Protein AF-A0AAP2HRN1-F1 (afdb_monomer)

Mean predicted aligned error: 18.45 Å

Secondary structure (DSSP, 8-state):
-HHHHHHSHHHHHHH-GGGSHHHHSHHHHHHHHHHHHHGGGS---HHHHHHHHHHHHHHTT----HHHHHTT------S------------TT-S-HHHHHHHHHSPPHHHHHHHHHH--SHHHHHHHHHHGGGS-HHHHHHHHHHHHHHHHHHH--

pLDDT: mean 75.66, std 17.38, range [30.92, 95.44]

Sequence (157 aa):
VNEIRDASQNYKFARDKEKTVWGQHYEEMGRKTVLRRLFKYLPVSIELASAAALDDVGASGRSQALDTVLDGDYITPTDDEPDDDGVIDPPAGLIDQRQQQRDMTLPSYDDLLSQIQNAKDEEVLALVLDSARDLPQTEYVKLEQAYQDRREVLLGA

Nearest PDB structures (foldseek):
  8v87-assembly1_8  TM=2.431E-01  e=1.128E+00  Saccharomyces cerevisiae BY4741
  9g6k-assembly1_Lb  TM=4.550E-01  e=9.638E+00  Toxoplasma gondii

Organism: NCBI:txid87883

Structure (mmCIF, N/CA/C/O backbone):
data_AF-A0AAP2HRN1-F1
#
_entry.id   AF-A0AAP2HRN1-F1
#
loop_
_atom_site.group_PDB
_atom_site.id
_atom_site.type_symbol
_atom_site.label_atom_id
_atom_site.label_alt_id
_atom_site.label_comp_id
_atom_site.label_asym_id
_atom_site.label_entity_id
_atom_site.label_seq_id
_atom_site.pdbx_PDB_ins_code
_atom_site.Cartn_x
_atom_site.Cartn_y
_atom_site.Cartn_z
_atom_site.occupancy
_atom_site.B_iso_or_equiv
_atom_site.auth_seq_id
_atom_site.auth_comp_id
_atom_site.auth_asym_id
_atom_site.auth_atom_id
_atom_site.pdbx_PDB_model_num
ATOM 1 N N . VAL A 1 1 ? 2.553 -2.220 -44.005 1.00 77.25 1 VAL A N 1
ATOM 2 C CA . VAL A 1 1 ? 2.362 -2.372 -42.537 1.00 77.25 1 VAL A CA 1
ATOM 3 C C . VAL A 1 1 ? 3.631 -2.875 -41.853 1.00 77.25 1 VAL A C 1
ATOM 5 O O . VAL A 1 1 ? 4.174 -2.139 -41.042 1.00 77.25 1 VAL A O 1
ATOM 8 N N . ASN A 1 2 ? 4.160 -4.053 -42.212 1.00 85.19 2 ASN A N 1
ATOM 9 C CA . ASN A 1 2 ? 5.386 -4.586 -41.590 1.00 85.19 2 ASN A CA 1
ATOM 10 C C . ASN A 1 2 ? 6.630 -3.710 -41.815 1.00 85.19 2 ASN A C 1
ATOM 12 O O . ASN A 1 2 ? 7.364 -3.478 -40.867 1.00 85.19 2 ASN A O 1
ATOM 16 N N . GLU A 1 3 ? 6.816 -3.129 -43.006 1.00 88.50 3 GLU A N 1
ATOM 17 C CA . GLU A 1 3 ? 7.929 -2.190 -43.251 1.00 88.50 3 GLU A CA 1
ATOM 18 C C . GLU A 1 3 ? 7.880 -0.948 -42.356 1.00 88.50 3 GLU A C 1
ATOM 20 O O . GLU A 1 3 ? 8.908 -0.504 -41.860 1.00 88.50 3 GLU A O 1
ATOM 25 N N . ILE A 1 4 ? 6.685 -0.408 -42.101 1.00 88.44 4 ILE A N 1
ATOM 26 C CA . ILE A 1 4 ? 6.508 0.768 -41.238 1.00 88.44 4 ILE A CA 1
ATOM 27 C C . ILE A 1 4 ? 6.840 0.406 -39.784 1.00 88.44 4 ILE A C 1
ATOM 29 O O . ILE A 1 4 ? 7.541 1.154 -39.103 1.00 88.44 4 ILE A O 1
ATOM 33 N N . ARG A 1 5 ? 6.393 -0.771 -39.322 1.00 85.94 5 ARG A N 1
ATOM 34 C CA . ARG A 1 5 ? 6.740 -1.299 -37.995 1.00 85.94 5 ARG A CA 1
ATOM 35 C C . ARG A 1 5 ? 8.251 -1.476 -37.863 1.00 85.94 5 ARG A C 1
ATOM 37 O O . ARG A 1 5 ? 8.838 -0.982 -36.904 1.00 85.94 5 ARG A O 1
ATOM 44 N N . ASP A 1 6 ? 8.868 -2.133 -38.839 1.00 89.69 6 ASP A N 1
ATOM 45 C CA . ASP A 1 6 ? 10.284 -2.486 -38.811 1.00 89.69 6 ASP A CA 1
ATOM 46 C C . ASP A 1 6 ? 11.197 -1.255 -38.975 1.00 89.69 6 ASP A C 1
ATOM 48 O O . ASP A 1 6 ? 12.327 -1.240 -38.483 1.00 89.69 6 ASP A O 1
ATOM 52 N N . ALA A 1 7 ? 10.697 -0.184 -39.600 1.00 89.62 7 ALA A N 1
ATOM 53 C CA . ALA A 1 7 ? 11.380 1.101 -39.702 1.00 89.62 7 ALA A CA 1
ATOM 54 C C . ALA A 1 7 ? 11.347 1.928 -38.402 1.00 89.62 7 ALA A C 1
ATOM 56 O O . ALA A 1 7 ? 12.213 2.795 -38.232 1.00 89.62 7 ALA A O 1
ATOM 57 N N . SER A 1 8 ? 10.399 1.666 -37.494 1.00 89.44 8 SER A N 1
ATOM 58 C CA . SER A 1 8 ? 10.223 2.442 -36.261 1.00 89.44 8 SER A CA 1
ATOM 59 C C . SER A 1 8 ? 11.405 2.292 -35.291 1.00 89.44 8 SER A C 1
ATOM 61 O O . SER A 1 8 ? 11.990 1.216 -35.146 1.00 89.44 8 SER A O 1
ATOM 63 N N . GLN A 1 9 ? 11.763 3.388 -34.612 1.00 85.62 9 GLN A N 1
ATOM 64 C CA . GLN A 1 9 ? 12.910 3.423 -33.694 1.00 85.62 9 GLN A CA 1
ATOM 65 C C . GLN A 1 9 ? 12.730 2.474 -32.507 1.00 85.62 9 GLN A C 1
ATOM 67 O O . GLN A 1 9 ? 13.643 1.718 -32.178 1.00 85.62 9 GLN A O 1
ATOM 72 N N . ASN A 1 10 ? 11.530 2.431 -31.924 1.00 84.56 10 ASN A N 1
ATOM 73 C CA . ASN A 1 10 ? 11.239 1.536 -30.806 1.00 84.56 10 ASN A CA 1
ATOM 74 C C . ASN A 1 10 ? 11.347 0.061 -31.200 1.00 84.56 10 ASN A C 1
ATOM 76 O O . ASN A 1 10 ? 11.882 -0.731 -30.430 1.00 84.56 10 ASN A O 1
ATOM 80 N N . TYR A 1 11 ? 10.886 -0.322 -32.395 1.00 87.75 11 TYR A N 1
ATOM 81 C CA . TYR A 1 11 ? 10.989 -1.710 -32.847 1.00 87.75 11 TYR A CA 1
ATOM 82 C C . TYR A 1 11 ? 12.442 -2.123 -33.118 1.00 87.75 11 TYR A C 1
ATOM 84 O O . TYR A 1 11 ? 12.855 -3.216 -32.730 1.00 87.75 11 TYR A O 1
ATOM 92 N N . LYS A 1 12 ? 13.242 -1.235 -33.724 1.00 86.44 12 LYS A N 1
ATOM 93 C CA . LYS A 1 12 ? 14.682 -1.456 -33.930 1.00 86.44 12 LYS A CA 1
ATOM 94 C C . LYS A 1 12 ? 15.426 -1.607 -32.604 1.00 86.44 12 LYS A C 1
ATOM 96 O O . LYS A 1 12 ? 16.203 -2.545 -32.454 1.00 86.44 12 LYS A O 1
ATOM 101 N N . PHE A 1 13 ? 15.140 -0.737 -31.636 1.00 83.62 13 PHE A N 1
ATOM 102 C CA . PHE A 1 13 ? 15.725 -0.804 -30.297 1.00 83.62 13 PHE A CA 1
ATOM 103 C C . PHE A 1 13 ? 15.304 -2.073 -29.540 1.00 83.62 13 PHE A C 1
ATOM 105 O O . PHE A 1 13 ? 16.133 -2.721 -28.911 1.00 83.62 13 PHE A O 1
ATOM 112 N N . ALA A 1 14 ? 14.035 -2.481 -29.647 1.00 83.31 14 ALA A N 1
ATOM 113 C CA . ALA A 1 14 ? 13.518 -3.683 -28.993 1.00 83.31 14 ALA A CA 1
ATOM 114 C C . ALA A 1 14 ? 14.027 -4.998 -29.614 1.00 83.31 14 ALA A C 1
ATOM 116 O O . ALA A 1 14 ? 14.071 -6.020 -28.923 1.00 83.31 14 ALA A O 1
ATOM 117 N N . ARG A 1 15 ? 14.411 -5.000 -30.902 1.00 85.25 15 ARG A N 1
ATOM 118 C CA . ARG A 1 15 ? 15.031 -6.170 -31.548 1.00 85.25 15 ARG A CA 1
ATOM 119 C C . ARG A 1 15 ? 16.372 -6.529 -30.914 1.00 85.25 15 ARG A C 1
ATOM 121 O O . ARG A 1 15 ? 16.635 -7.713 -30.708 1.0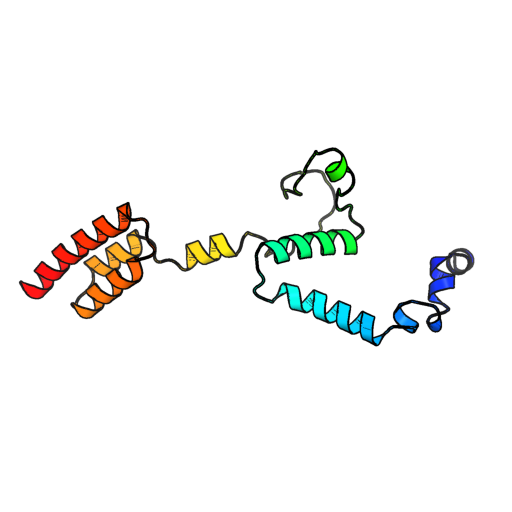0 85.25 15 ARG A O 1
ATOM 128 N N . ASP A 1 16 ? 17.180 -5.530 -30.578 1.00 85.62 16 ASP A N 1
ATOM 129 C CA . ASP A 1 16 ? 18.497 -5.705 -29.961 1.00 85.62 16 ASP A CA 1
ATOM 130 C C . ASP A 1 16 ? 18.368 -5.788 -28.433 1.00 85.62 16 ASP A C 1
ATOM 132 O O . ASP A 1 16 ? 18.830 -4.914 -27.699 1.00 85.62 16 ASP A O 1
ATOM 136 N N . LYS A 1 17 ? 17.738 -6.862 -27.938 1.00 79.56 17 LYS A N 1
ATOM 137 C CA . LYS A 1 17 ? 17.445 -7.048 -26.503 1.00 79.56 17 LYS A CA 1
ATOM 138 C C . LYS A 1 17 ? 18.666 -6.845 -25.601 1.00 79.56 17 L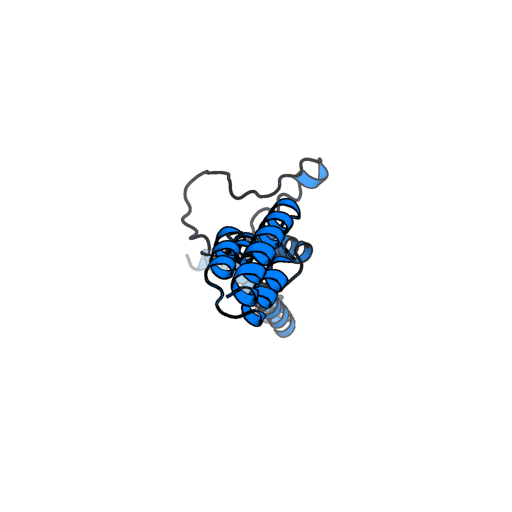YS A C 1
ATOM 140 O O . LYS A 1 17 ? 18.528 -6.232 -24.549 1.00 79.56 17 LYS A O 1
ATOM 145 N N . GLU A 1 18 ? 19.848 -7.283 -26.026 1.00 84.00 18 GLU A N 1
ATOM 146 C CA . GLU A 1 18 ? 21.108 -7.150 -25.276 1.00 84.00 18 GLU A CA 1
ATOM 147 C C . GLU A 1 18 ? 21.554 -5.696 -25.048 1.00 84.00 18 GLU A C 1
ATOM 149 O O . GLU A 1 18 ? 22.257 -5.412 -24.084 1.00 84.00 18 GLU A O 1
ATOM 154 N N . LYS A 1 19 ? 21.141 -4.760 -25.911 1.00 86.62 19 LYS A N 1
ATOM 155 C CA . LYS A 1 19 ? 21.443 -3.325 -25.767 1.00 86.62 19 LYS A CA 1
ATOM 156 C C . LYS A 1 19 ? 20.383 -2.579 -24.964 1.00 86.62 19 LYS A C 1
ATOM 158 O O . LYS A 1 19 ? 20.562 -1.406 -24.647 1.00 86.62 19 LYS A O 1
ATOM 163 N N . THR A 1 20 ? 19.266 -3.233 -24.657 1.00 87.69 20 THR A N 1
ATOM 164 C CA . THR A 1 20 ? 18.216 -2.635 -23.835 1.00 87.69 20 THR A CA 1
ATOM 165 C C . THR A 1 20 ? 18.610 -2.671 -22.362 1.00 87.69 20 THR A C 1
ATOM 167 O O . THR A 1 20 ? 19.305 -3.582 -21.912 1.00 87.69 20 THR A O 1
ATOM 170 N N . VAL A 1 21 ? 18.092 -1.721 -21.582 1.00 88.31 21 VAL A N 1
ATOM 171 C CA . VAL A 1 21 ? 18.302 -1.664 -20.124 1.00 88.31 21 VAL A CA 1
ATOM 172 C C . VAL A 1 21 ? 17.883 -2.972 -19.441 1.00 88.31 21 VAL A C 1
ATOM 174 O O . VAL A 1 21 ? 18.560 -3.445 -18.535 1.00 88.31 21 VAL A O 1
ATOM 177 N N . TRP A 1 22 ? 16.809 -3.607 -19.917 1.00 87.50 22 TRP A N 1
ATOM 178 C CA . TRP A 1 22 ? 16.357 -4.907 -19.417 1.00 87.50 22 TRP A CA 1
ATOM 179 C C . TRP A 1 22 ? 17.297 -6.062 -19.773 1.00 87.50 22 TRP A C 1
ATOM 181 O O . TRP A 1 22 ? 17.401 -7.001 -1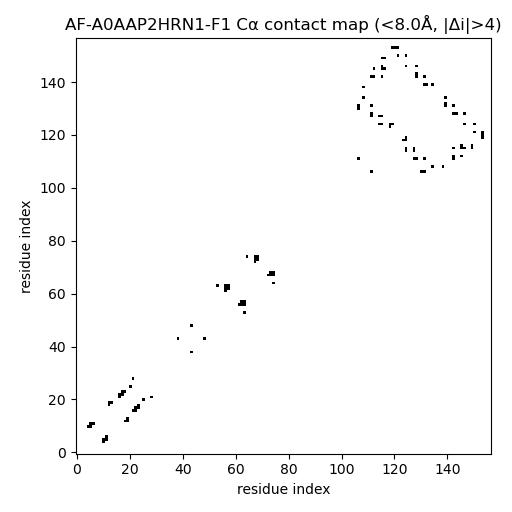8.992 1.00 87.50 22 TRP A O 1
ATOM 191 N N . GLY A 1 23 ? 17.974 -6.008 -20.923 1.00 87.62 23 GLY A N 1
ATOM 192 C CA . GLY A 1 23 ? 18.971 -7.009 -21.304 1.00 87.62 23 GLY A CA 1
ATOM 193 C C . GLY A 1 23 ? 20.265 -6.892 -20.502 1.00 87.62 23 GLY A C 1
ATOM 194 O O . GLY A 1 23 ? 20.829 -7.908 -20.113 1.00 87.62 23 GLY A O 1
ATOM 195 N N . GLN A 1 24 ? 20.706 -5.665 -20.210 1.00 92.50 24 GLN A N 1
ATOM 196 C CA . GLN A 1 24 ? 21.943 -5.406 -19.461 1.00 92.50 24 GLN A CA 1
ATOM 197 C C . GLN A 1 24 ? 21.768 -5.536 -17.940 1.00 92.50 24 GLN A C 1
ATOM 199 O O . GLN A 1 24 ? 22.700 -5.936 -17.246 1.00 92.50 24 GLN A O 1
ATOM 204 N N . HIS A 1 25 ? 20.580 -5.216 -17.415 1.00 93.38 25 HIS A N 1
ATOM 205 C CA . HIS A 1 25 ? 20.308 -5.126 -15.976 1.00 93.38 25 HIS A CA 1
ATOM 206 C C . HIS A 1 25 ? 19.040 -5.882 -15.562 1.00 93.38 25 HIS A C 1
ATOM 208 O O . HIS A 1 25 ? 18.235 -5.382 -14.775 1.00 93.38 25 HIS A O 1
ATOM 214 N N . TYR A 1 26 ? 18.841 -7.094 -16.085 1.00 92.62 26 TYR A N 1
ATOM 215 C CA . TYR A 1 26 ? 17.628 -7.876 -15.828 1.00 92.62 26 TYR A CA 1
ATOM 216 C C . TYR A 1 26 ? 17.340 -8.076 -14.331 1.00 92.62 26 TYR A C 1
ATOM 218 O O . TYR A 1 26 ? 16.215 -7.850 -13.882 1.00 92.62 26 TYR A O 1
ATOM 226 N N . GLU A 1 27 ? 18.356 -8.452 -13.546 1.00 94.94 27 GLU A N 1
ATOM 227 C CA . GLU A 1 27 ? 18.193 -8.688 -12.106 1.00 94.94 27 GLU A CA 1
ATOM 228 C C . GLU A 1 27 ? 17.786 -7.421 -11.350 1.00 94.94 27 GLU A C 1
ATOM 230 O O . GLU A 1 27 ? 16.829 -7.449 -10.575 1.00 94.94 27 GLU A O 1
ATOM 235 N N . GLU A 1 28 ? 18.463 -6.299 -11.598 1.00 95.44 28 GLU A N 1
ATOM 236 C CA . GLU A 1 28 ? 18.179 -5.034 -10.912 1.00 95.44 28 GLU A CA 1
ATOM 237 C C . GLU A 1 28 ? 16.803 -4.475 -11.292 1.00 95.44 28 GLU A C 1
ATOM 239 O O . GLU A 1 28 ? 16.046 -4.013 -10.433 1.00 95.44 28 GLU A O 1
ATOM 244 N N . MET A 1 29 ? 16.417 -4.595 -12.565 1.00 94.25 29 MET A N 1
ATOM 245 C CA . MET A 1 29 ? 15.083 -4.206 -13.031 1.00 94.25 29 MET A CA 1
ATOM 246 C C . MET A 1 29 ? 13.990 -5.095 -12.423 1.00 94.25 29 MET A C 1
ATOM 248 O O . MET A 1 29 ? 12.931 -4.597 -12.021 1.00 94.25 29 MET A O 1
ATOM 252 N N . GLY A 1 30 ? 14.258 -6.397 -12.282 1.00 93.44 30 GLY A N 1
ATOM 253 C CA . GLY A 1 30 ? 13.389 -7.335 -11.577 1.00 93.44 30 GLY A CA 1
ATOM 254 C C . GLY A 1 30 ? 13.209 -6.959 -10.105 1.00 93.44 30 GLY A C 1
ATOM 255 O O . GLY A 1 30 ? 12.074 -6.804 -9.647 1.00 93.44 30 GLY A O 1
ATOM 256 N N . ARG A 1 31 ? 14.310 -6.724 -9.379 1.00 94.38 31 ARG A N 1
ATOM 257 C CA . ARG A 1 31 ? 14.285 -6.304 -7.967 1.00 94.38 31 ARG A CA 1
ATOM 258 C C . ARG A 1 31 ? 13.516 -4.999 -7.777 1.00 94.38 31 ARG A C 1
ATOM 260 O O . ARG A 1 31 ? 12.618 -4.961 -6.940 1.00 94.38 31 ARG A O 1
ATOM 267 N N . LYS A 1 32 ? 13.781 -3.970 -8.593 1.00 90.88 32 LYS A N 1
ATOM 268 C CA . LYS A 1 32 ? 13.040 -2.694 -8.568 1.00 90.88 32 LYS A CA 1
ATOM 269 C C . LYS A 1 32 ? 11.536 -2.909 -8.749 1.00 90.88 32 LYS A C 1
ATOM 271 O O . LYS A 1 32 ? 10.732 -2.296 -8.049 1.00 90.88 32 LYS A O 1
ATOM 276 N N . THR A 1 33 ? 11.154 -3.787 -9.674 1.00 92.94 33 THR A N 1
ATOM 277 C CA . THR A 1 33 ? 9.745 -4.068 -9.981 1.00 92.94 33 THR A CA 1
ATOM 278 C C . THR A 1 33 ? 9.041 -4.770 -8.824 1.00 92.94 33 THR A C 1
ATOM 280 O O . THR A 1 33 ? 7.937 -4.378 -8.445 1.00 92.94 33 THR A O 1
ATOM 283 N N . VAL A 1 34 ? 9.670 -5.796 -8.245 1.00 93.00 34 VAL A N 1
ATOM 284 C CA . VAL A 1 34 ? 9.115 -6.528 -7.097 1.00 93.00 34 VAL A CA 1
ATOM 285 C C . VAL A 1 34 ? 9.014 -5.615 -5.879 1.00 93.00 34 VAL A C 1
ATOM 287 O O . VAL A 1 34 ? 7.971 -5.581 -5.232 1.00 93.00 34 VAL A O 1
ATOM 290 N N . LEU A 1 35 ? 10.055 -4.824 -5.615 1.00 88.44 35 LEU A N 1
ATOM 291 C CA . LEU A 1 35 ? 10.091 -3.884 -4.502 1.00 88.44 35 LEU A CA 1
ATOM 292 C C . LEU A 1 35 ? 8.957 -2.854 -4.614 1.00 88.44 35 LEU A C 1
ATOM 294 O O . LEU A 1 35 ? 8.150 -2.748 -3.697 1.00 88.44 35 LEU A O 1
ATOM 298 N N . ARG A 1 36 ? 8.791 -2.202 -5.773 1.00 84.00 36 ARG A N 1
ATOM 299 C CA . ARG A 1 36 ? 7.672 -1.275 -6.038 1.00 84.00 36 ARG A CA 1
ATOM 300 C C . ARG A 1 36 ? 6.299 -1.898 -5.760 1.00 84.00 36 ARG A C 1
ATOM 302 O O . ARG A 1 36 ? 5.414 -1.225 -5.243 1.00 84.00 36 ARG A O 1
ATOM 309 N N . ARG A 1 37 ? 6.108 -3.175 -6.107 1.00 83.44 37 ARG A N 1
ATOM 310 C CA . ARG A 1 37 ? 4.843 -3.890 -5.868 1.00 83.44 37 ARG A CA 1
ATOM 311 C C . ARG A 1 37 ? 4.628 -4.218 -4.394 1.00 83.44 37 ARG A C 1
ATOM 313 O O . ARG A 1 37 ? 3.516 -4.058 -3.909 1.00 83.44 37 ARG A O 1
ATOM 320 N N . LEU A 1 38 ? 5.672 -4.648 -3.687 1.00 85.31 38 LEU A N 1
ATOM 321 C CA . LEU A 1 38 ? 5.599 -4.959 -2.256 1.00 85.31 38 LEU A CA 1
ATOM 322 C C . LEU A 1 38 ? 5.294 -3.721 -1.408 1.00 85.31 38 LEU A C 1
ATOM 324 O O . LEU A 1 38 ? 4.505 -3.811 -0.473 1.00 85.31 38 LEU A O 1
ATOM 328 N N . PHE A 1 39 ? 5.859 -2.563 -1.760 1.00 80.12 39 PHE A N 1
ATOM 329 C CA . PHE A 1 39 ? 5.640 -1.312 -1.026 1.00 80.12 39 PHE A CA 1
ATOM 330 C C . PHE A 1 39 ? 4.168 -0.872 -0.975 1.00 80.12 39 PHE A C 1
ATOM 332 O O . PHE A 1 39 ? 3.794 -0.182 -0.034 1.00 80.12 39 PHE A O 1
ATOM 339 N N . LYS A 1 40 ? 3.317 -1.319 -1.912 1.00 79.19 40 LYS A N 1
ATOM 340 C CA . LYS A 1 40 ? 1.865 -1.051 -1.878 1.00 79.19 40 LYS A CA 1
ATOM 341 C C . LYS A 1 40 ? 1.145 -1.736 -0.710 1.00 79.19 40 LYS A C 1
ATOM 343 O O . LYS A 1 40 ? 0.065 -1.303 -0.332 1.00 79.19 40 LYS A O 1
ATOM 348 N N . TYR A 1 41 ? 1.731 -2.793 -0.150 1.00 80.06 41 TYR A N 1
ATOM 349 C CA . TYR A 1 41 ? 1.130 -3.607 0.912 1.00 80.06 41 TYR A CA 1
ATOM 350 C C . TYR A 1 41 ? 1.850 -3.469 2.257 1.00 80.06 41 TYR A C 1
ATOM 352 O O . TYR A 1 41 ? 1.454 -4.100 3.236 1.00 80.06 41 TYR A O 1
ATOM 360 N N . LEU 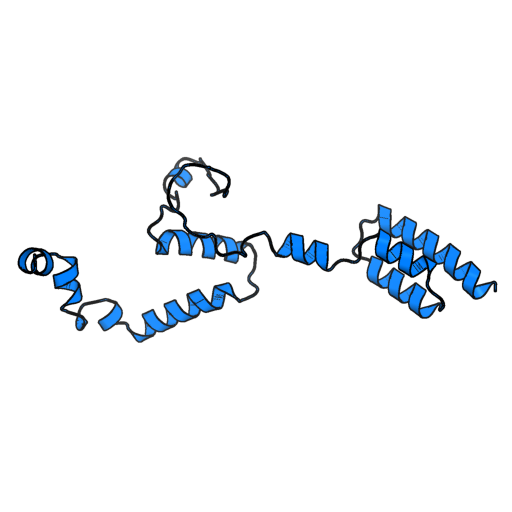A 1 42 ? 2.916 -2.668 2.318 1.00 81.50 42 LEU A N 1
ATOM 361 C CA . LEU A 1 42 ? 3.646 -2.417 3.552 1.00 81.50 42 LEU A CA 1
ATOM 362 C C . LEU A 1 42 ? 2.980 -1.254 4.309 1.00 81.50 42 LEU A C 1
ATOM 364 O O . LEU A 1 42 ? 2.666 -0.244 3.681 1.00 81.50 42 LEU A O 1
ATOM 368 N N . PRO A 1 43 ? 2.789 -1.328 5.640 1.00 75.56 43 PRO A N 1
ATOM 369 C CA . PRO A 1 43 ? 2.414 -0.158 6.423 1.00 75.56 43 PRO A CA 1
ATOM 370 C C . PRO A 1 43 ? 3.586 0.833 6.427 1.00 75.56 43 PRO A C 1
ATOM 372 O O . PRO A 1 43 ? 4.551 0.675 7.174 1.00 75.56 43 PRO A O 1
ATOM 375 N N . VAL A 1 44 ? 3.523 1.833 5.548 1.00 69.12 44 VAL A N 1
ATOM 376 C CA . VAL A 1 44 ? 4.523 2.903 5.417 1.00 69.12 44 VAL A CA 1
ATOM 377 C C . VAL A 1 44 ? 4.018 4.232 5.981 1.00 69.12 44 VAL A C 1
ATOM 379 O O . VAL A 1 44 ? 2.814 4.476 6.079 1.00 69.12 44 VAL A O 1
ATOM 382 N N . SER A 1 45 ? 4.957 5.090 6.394 1.00 74.88 45 SER A N 1
ATOM 383 C CA . SER A 1 45 ? 4.664 6.435 6.903 1.00 74.88 45 SER A CA 1
ATOM 384 C C . SER A 1 45 ? 3.971 7.308 5.845 1.00 74.88 45 SER A C 1
ATOM 386 O O . SER A 1 45 ? 4.130 7.086 4.644 1.00 74.88 45 SER A O 1
ATOM 388 N N . ILE A 1 46 ? 3.205 8.318 6.286 1.00 66.50 46 ILE A N 1
ATOM 389 C CA . ILE A 1 46 ? 2.398 9.177 5.395 1.00 66.50 46 ILE A CA 1
ATOM 390 C C . ILE A 1 46 ? 3.237 9.898 4.333 1.00 66.50 46 ILE A C 1
ATOM 392 O O . ILE A 1 46 ? 2.861 9.916 3.167 1.00 66.50 46 ILE A O 1
ATOM 396 N N . GLU A 1 47 ? 4.413 10.389 4.718 1.00 70.75 47 GLU A N 1
ATOM 397 C CA . GLU A 1 47 ? 5.334 11.100 3.829 1.00 70.75 47 GLU A CA 1
ATOM 398 C C . GLU A 1 47 ? 5.822 10.196 2.690 1.00 70.75 47 GLU A C 1
ATOM 400 O O . GLU A 1 47 ? 5.977 10.618 1.544 1.00 70.75 47 GLU A O 1
ATOM 405 N N . LEU A 1 48 ? 6.025 8.912 2.998 1.00 68.62 48 LEU A N 1
ATOM 406 C CA . LEU A 1 48 ? 6.505 7.925 2.041 1.00 68.62 48 LEU A CA 1
ATOM 407 C C . LEU A 1 48 ? 5.384 7.430 1.114 1.00 68.62 48 LEU A C 1
ATOM 409 O O . LEU A 1 48 ? 5.647 7.131 -0.049 1.00 68.62 48 LEU A O 1
ATOM 413 N N . ALA A 1 49 ? 4.140 7.377 1.600 1.00 67.88 49 ALA A N 1
ATOM 414 C CA . ALA A 1 49 ? 2.976 7.030 0.788 1.00 67.88 49 ALA A CA 1
ATOM 415 C C . ALA A 1 49 ? 2.705 8.086 -0.299 1.00 67.88 49 ALA A C 1
ATOM 417 O O . ALA A 1 49 ? 2.528 7.728 -1.464 1.00 67.88 49 ALA A O 1
ATOM 418 N N . SER A 1 50 ? 2.765 9.375 0.055 1.00 73.88 50 SER A N 1
ATOM 419 C CA . SER A 1 50 ? 2.621 10.480 -0.904 1.00 73.88 50 SER A CA 1
ATOM 420 C C . SER A 1 50 ? 3.720 10.455 -1.970 1.00 73.88 50 SER A C 1
ATOM 422 O O . SER A 1 50 ? 3.439 10.565 -3.162 1.00 73.88 50 SER A O 1
ATOM 424 N N . ALA A 1 51 ? 4.974 10.219 -1.565 1.00 72.75 51 ALA A N 1
ATOM 425 C CA . ALA A 1 51 ? 6.091 10.090 -2.501 1.00 72.75 51 ALA A CA 1
ATOM 426 C C . ALA A 1 51 ? 5.934 8.887 -3.453 1.00 72.75 51 ALA A C 1
ATOM 428 O O . ALA A 1 51 ? 6.240 8.988 -4.641 1.00 72.75 51 ALA A O 1
ATOM 429 N N . ALA A 1 52 ? 5.430 7.752 -2.957 1.00 71.75 52 ALA A N 1
ATOM 430 C CA . ALA A 1 52 ? 5.180 6.570 -3.781 1.00 71.75 52 ALA A CA 1
ATOM 431 C C . ALA A 1 52 ? 4.050 6.790 -4.801 1.00 71.75 52 ALA A C 1
ATOM 433 O O . ALA A 1 52 ? 4.144 6.295 -5.925 1.00 71.75 52 ALA A O 1
ATOM 434 N N . ALA A 1 53 ? 3.010 7.543 -4.432 1.00 75.12 53 ALA A N 1
ATOM 435 C CA . ALA A 1 53 ? 1.926 7.911 -5.339 1.00 75.12 53 ALA A CA 1
ATOM 436 C C . ALA A 1 53 ? 2.430 8.798 -6.493 1.00 75.12 53 ALA A C 1
ATOM 438 O O . ALA A 1 53 ? 2.140 8.511 -7.655 1.00 75.12 53 ALA A O 1
ATOM 439 N N . LEU A 1 54 ? 3.260 9.805 -6.194 1.00 75.44 54 LEU A N 1
ATOM 440 C CA . LEU A 1 54 ? 3.889 10.665 -7.207 1.00 75.44 54 LEU A CA 1
ATOM 441 C C . LEU A 1 54 ? 4.780 9.870 -8.178 1.00 75.44 54 LEU A C 1
ATOM 443 O O . LEU A 1 54 ? 4.739 10.080 -9.392 1.00 75.44 54 LEU A O 1
ATOM 447 N N . ASP A 1 55 ? 5.533 8.895 -7.667 1.00 77.94 55 ASP A N 1
ATOM 448 C CA . ASP A 1 55 ? 6.364 8.018 -8.498 1.00 77.94 55 ASP A CA 1
ATOM 449 C C . ASP A 1 55 ? 5.522 7.089 -9.406 1.00 77.94 55 ASP A C 1
ATOM 451 O O . ASP A 1 55 ? 5.938 6.777 -10.524 1.00 77.94 55 ASP A O 1
ATOM 455 N N . ASP A 1 56 ? 4.317 6.674 -8.989 1.00 75.94 56 ASP A N 1
ATOM 456 C CA . ASP A 1 56 ? 3.396 5.891 -9.839 1.00 75.94 56 ASP A CA 1
ATOM 457 C C . ASP A 1 56 ? 2.816 6.749 -10.982 1.00 75.94 56 ASP A C 1
ATOM 459 O O . ASP A 1 56 ? 2.704 6.284 -12.121 1.00 75.94 56 ASP A O 1
ATOM 463 N N . VAL A 1 57 ? 2.525 8.031 -10.717 1.00 77.69 57 VAL A N 1
ATOM 464 C CA . VAL A 1 57 ? 2.112 9.005 -11.745 1.00 77.69 57 VAL A CA 1
ATOM 465 C C . VAL A 1 57 ? 3.205 9.138 -12.809 1.00 77.69 57 VAL A C 1
ATOM 467 O O . VAL A 1 57 ? 2.924 8.942 -13.995 1.00 77.69 57 VAL A O 1
ATOM 470 N N . GLY A 1 58 ? 4.462 9.324 -12.394 1.00 76.12 58 GLY A N 1
ATOM 471 C CA . GLY A 1 58 ? 5.609 9.366 -13.305 1.00 76.12 58 GLY A CA 1
ATOM 472 C C . GLY A 1 58 ? 5.811 8.079 -14.109 1.00 76.12 58 GLY A C 1
ATOM 473 O O . GLY A 1 58 ? 6.056 8.131 -15.314 1.00 76.12 58 GLY A O 1
ATOM 474 N N . ALA A 1 59 ? 5.662 6.913 -13.474 1.00 72.69 59 ALA A N 1
ATOM 475 C CA . ALA A 1 59 ? 5.788 5.620 -14.147 1.00 72.69 59 ALA A CA 1
ATOM 476 C C . ALA A 1 59 ? 4.676 5.370 -15.182 1.00 72.69 59 ALA A C 1
ATOM 478 O O . ALA A 1 59 ? 4.926 4.724 -16.200 1.00 72.69 59 ALA A O 1
ATOM 479 N N . SER A 1 60 ? 3.470 5.900 -14.950 1.00 74.25 60 SER A N 1
ATOM 480 C CA . SER A 1 60 ? 2.346 5.835 -15.896 1.00 74.25 60 SER A CA 1
ATOM 481 C C . SER A 1 60 ? 2.468 6.803 -17.082 1.00 74.25 60 SER A C 1
ATOM 483 O O . SER A 1 60 ? 1.611 6.801 -17.961 1.00 74.25 60 SER A O 1
ATOM 485 N N . GLY A 1 61 ? 3.528 7.619 -17.125 1.00 71.00 61 GLY A N 1
ATOM 486 C CA . GLY A 1 61 ? 3.732 8.636 -18.158 1.00 71.00 61 GLY A CA 1
ATOM 487 C C . GLY A 1 61 ? 2.820 9.856 -18.008 1.00 71.00 61 GLY A C 1
ATOM 488 O O . GLY A 1 61 ? 2.769 10.687 -18.912 1.00 71.00 61 GLY A O 1
ATOM 489 N N . ARG A 1 62 ? 2.105 9.970 -16.882 1.00 73.19 62 ARG A N 1
ATOM 490 C CA . ARG A 1 62 ? 1.295 11.141 -16.545 1.00 73.19 62 ARG A CA 1
ATOM 491 C C . ARG A 1 62 ? 2.188 12.245 -15.983 1.00 73.19 62 ARG A C 1
ATOM 493 O O . ARG A 1 62 ? 3.204 11.976 -15.337 1.00 73.19 62 ARG A O 1
ATOM 500 N N . SER A 1 63 ? 1.813 13.493 -16.252 1.00 74.06 63 SER A N 1
ATOM 501 C CA . SER A 1 63 ? 2.529 14.651 -15.719 1.00 74.06 63 SER A CA 1
ATOM 502 C C . SER A 1 63 ? 2.418 14.669 -14.197 1.00 74.06 63 SER A C 1
ATOM 504 O O . SER A 1 63 ? 1.322 14.578 -13.654 1.00 74.06 63 SER A O 1
ATOM 506 N N . GLN A 1 64 ? 3.554 14.803 -13.516 1.00 72.94 64 GLN A N 1
ATOM 507 C CA . GLN A 1 64 ? 3.607 15.020 -12.066 1.00 72.94 64 GLN A CA 1
ATOM 508 C C . GLN A 1 64 ? 3.406 16.503 -11.693 1.00 72.94 64 GLN A C 1
ATOM 510 O O . GLN A 1 64 ? 3.602 16.856 -10.537 1.00 72.94 64 GLN A O 1
ATOM 515 N N . ALA A 1 65 ? 3.102 17.374 -12.669 1.00 67.25 65 ALA A N 1
ATOM 516 C CA . ALA A 1 65 ? 2.987 18.827 -12.499 1.00 67.25 65 ALA A CA 1
ATOM 517 C C . ALA A 1 65 ? 4.197 19.480 -11.788 1.00 67.25 65 ALA A C 1
ATOM 519 O O . ALA A 1 65 ? 4.083 20.526 -11.167 1.00 67.25 6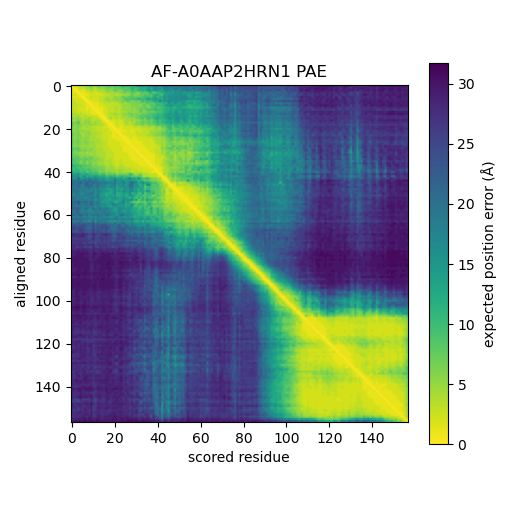5 ALA A O 1
ATOM 520 N N . LEU A 1 66 ? 5.395 18.893 -11.909 1.00 69.94 66 LEU A N 1
ATOM 521 C CA . LEU A 1 66 ? 6.618 19.422 -11.279 1.00 69.94 66 LEU A CA 1
ATOM 522 C C . LEU A 1 66 ? 7.058 20.784 -11.842 1.00 69.94 66 LEU A C 1
ATOM 524 O O . LEU A 1 66 ? 7.883 21.457 -11.233 1.00 69.94 66 LEU A O 1
ATOM 528 N N . ASP A 1 67 ? 6.520 21.168 -12.998 1.00 67.94 67 ASP A N 1
ATOM 529 C CA . ASP A 1 67 ? 6.781 22.446 -13.663 1.00 67.94 67 ASP A CA 1
ATOM 530 C C . ASP A 1 67 ? 6.149 23.621 -12.896 1.00 67.94 67 ASP A C 1
ATOM 532 O O . ASP A 1 67 ? 6.809 24.625 -12.649 1.00 67.94 67 ASP A O 1
ATOM 536 N N . THR A 1 68 ? 4.922 23.457 -12.386 1.00 64.25 68 THR A N 1
ATOM 537 C CA . THR A 1 68 ? 4.199 24.515 -11.650 1.00 64.25 68 THR A CA 1
ATOM 538 C C . THR A 1 68 ? 4.734 24.733 -10.233 1.00 64.25 68 THR A C 1
ATOM 540 O O . THR A 1 68 ? 4.575 25.809 -9.657 1.00 64.25 68 THR A O 1
ATOM 543 N N . VAL A 1 69 ? 5.447 23.745 -9.679 1.00 63.69 69 VAL A N 1
ATOM 544 C CA . VAL A 1 69 ? 6.081 23.836 -8.353 1.00 63.69 69 VAL A CA 1
ATOM 545 C C . VAL A 1 69 ? 7.192 24.893 -8.324 1.00 63.69 69 VAL A C 1
ATOM 547 O O . VAL A 1 69 ? 7.411 25.523 -7.289 1.00 63.69 69 VAL A O 1
ATOM 550 N N . LEU A 1 70 ? 7.887 25.121 -9.445 1.00 63.44 70 LEU A N 1
ATOM 551 C CA . LEU A 1 70 ? 8.944 26.136 -9.539 1.00 63.44 70 LEU A CA 1
ATOM 552 C C . LEU A 1 70 ? 8.384 27.567 -9.520 1.00 63.44 70 LEU A C 1
ATOM 554 O O . LEU A 1 70 ? 9.054 28.468 -9.014 1.00 63.44 70 LEU A O 1
ATOM 558 N N . ASP A 1 71 ? 7.149 27.746 -9.992 1.00 70.00 71 ASP A N 1
ATOM 559 C CA . ASP A 1 71 ? 6.436 29.029 -10.028 1.00 70.00 71 ASP A CA 1
ATOM 560 C C . ASP A 1 71 ? 5.636 29.317 -8.742 1.00 70.00 71 ASP A C 1
ATOM 562 O O . ASP A 1 71 ? 4.991 30.359 -8.616 1.00 70.00 71 ASP A O 1
ATOM 566 N N . GLY A 1 72 ? 5.715 28.425 -7.747 1.00 60.16 72 GLY A N 1
ATOM 567 C CA . GLY A 1 72 ? 5.069 28.591 -6.443 1.00 60.16 72 GLY A CA 1
ATOM 568 C C . GLY A 1 72 ? 3.575 28.261 -6.421 1.00 60.16 72 GLY A C 1
ATOM 569 O O . GLY A 1 72 ? 2.944 28.444 -5.379 1.00 60.16 72 GLY A O 1
ATOM 570 N N . ASP A 1 73 ? 3.021 27.747 -7.522 1.00 59.88 73 ASP A N 1
ATOM 571 C CA . ASP A 1 73 ? 1.640 27.272 -7.594 1.00 59.88 73 ASP A CA 1
ATOM 572 C C . ASP A 1 73 ? 1.602 25.768 -7.280 1.00 59.88 73 ASP A C 1
ATOM 574 O O . ASP A 1 73 ? 1.804 24.895 -8.133 1.00 59.88 73 ASP A O 1
ATOM 578 N N . TYR A 1 74 ? 1.453 25.458 -5.989 1.00 55.03 74 TYR A N 1
ATOM 579 C CA . TYR A 1 74 ? 1.397 24.084 -5.500 1.00 55.03 74 TYR A CA 1
ATOM 580 C C . TYR A 1 74 ? -0.009 23.515 -5.698 1.00 55.03 74 TYR A C 1
ATOM 582 O O . TYR A 1 74 ? -0.874 23.627 -4.829 1.00 55.03 74 TYR A O 1
ATOM 590 N N . ILE A 1 75 ? -0.220 22.877 -6.847 1.00 60.53 75 ILE A N 1
ATOM 591 C CA . ILE A 1 75 ? -1.435 22.116 -7.131 1.00 60.53 75 ILE A CA 1
ATOM 592 C C . ILE A 1 75 ? -1.227 20.704 -6.584 1.00 60.53 75 ILE A C 1
ATOM 594 O O . ILE A 1 75 ? -0.512 19.886 -7.166 1.00 60.53 75 ILE A O 1
ATOM 598 N N . THR A 1 76 ? -1.837 20.406 -5.438 1.00 54.19 76 THR A N 1
ATOM 599 C CA . THR A 1 76 ? -2.016 19.012 -5.024 1.00 54.19 76 THR A CA 1
ATOM 600 C C . THR A 1 76 ? -2.960 18.351 -6.016 1.00 54.19 76 THR A C 1
ATOM 602 O O . THR A 1 76 ? -4.040 18.903 -6.223 1.00 54.19 76 THR A O 1
ATOM 605 N N . PRO A 1 77 ? -2.623 17.185 -6.593 1.00 51.16 77 PRO A N 1
ATOM 606 C CA . PRO A 1 77 ? -3.602 16.387 -7.313 1.00 51.16 77 PRO A CA 1
ATOM 607 C C . PRO A 1 77 ? -4.695 15.976 -6.317 1.00 51.16 77 PRO A C 1
ATOM 609 O O . PRO A 1 77 ? -4.529 15.031 -5.551 1.00 51.16 77 PRO A O 1
ATOM 612 N N . THR A 1 78 ? -5.764 16.759 -6.240 1.00 46.84 78 THR A N 1
ATOM 613 C CA . THR A 1 78 ? -7.017 16.373 -5.600 1.00 46.84 78 THR A CA 1
ATOM 614 C C . THR A 1 78 ? -7.836 15.640 -6.648 1.00 46.84 78 THR A C 1
ATOM 616 O O . THR A 1 78 ? -7.961 16.134 -7.766 1.00 46.84 78 THR A O 1
ATOM 619 N N . ASP A 1 79 ? -8.407 14.492 -6.291 1.00 51.41 79 ASP A N 1
ATOM 620 C CA . ASP A 1 79 ? -9.252 13.650 -7.157 1.00 51.41 79 ASP A CA 1
ATOM 621 C C . ASP A 1 79 ? -10.579 14.326 -7.611 1.00 51.41 79 ASP A C 1
ATOM 623 O O . ASP A 1 79 ? -11.458 13.658 -8.147 1.00 51.41 79 ASP A O 1
ATOM 627 N N . ASP A 1 80 ? -10.737 15.641 -7.420 1.00 41.84 80 ASP A N 1
ATOM 628 C CA . ASP A 1 80 ? -11.988 16.401 -7.575 1.00 41.84 80 ASP A CA 1
ATOM 629 C C . ASP A 1 80 ? -12.007 17.346 -8.802 1.00 41.84 80 ASP A C 1
ATOM 631 O O . ASP A 1 80 ? -12.598 18.425 -8.748 1.00 41.84 80 ASP A O 1
ATOM 635 N N . GLU A 1 81 ? -11.416 16.959 -9.937 1.00 39.81 81 GLU A N 1
ATOM 636 C CA . GLU A 1 81 ? -11.758 17.579 -11.234 1.00 39.81 81 GLU A CA 1
ATOM 637 C C . GLU A 1 81 ? -12.513 16.584 -12.133 1.00 39.81 81 GLU A C 1
ATOM 639 O O . GLU A 1 81 ? -11.967 15.529 -12.470 1.00 39.81 81 GLU A O 1
ATOM 644 N N . PRO A 1 82 ? -13.765 16.883 -12.539 1.00 47.34 82 PRO A N 1
ATOM 645 C CA . PRO A 1 82 ? -14.510 16.043 -13.458 1.00 47.34 82 PRO A CA 1
ATOM 646 C C . PRO A 1 82 ? -14.366 16.581 -14.886 1.00 47.34 82 PRO A C 1
ATOM 648 O O . PRO A 1 82 ? -15.132 17.453 -15.276 1.00 47.34 82 PRO A O 1
ATOM 651 N N . ASP A 1 83 ? -13.449 16.022 -15.678 1.00 38.88 83 ASP A N 1
ATOM 652 C CA . ASP A 1 83 ? -13.474 16.148 -17.142 1.00 38.88 83 ASP A CA 1
ATOM 653 C C . ASP A 1 83 ? -13.127 14.804 -17.825 1.00 38.88 83 ASP A C 1
ATOM 655 O O . ASP A 1 83 ? -11.985 14.357 -17.860 1.00 38.88 83 ASP A O 1
ATOM 659 N N . ASP A 1 84 ? -14.215 14.172 -18.278 1.00 35.62 84 ASP A N 1
ATOM 660 C CA . ASP A 1 84 ? -14.500 13.308 -19.440 1.00 35.62 84 ASP A CA 1
ATOM 661 C C . ASP A 1 84 ? -13.553 12.190 -19.965 1.00 35.62 84 ASP A C 1
ATOM 663 O O . ASP A 1 84 ? -12.346 12.326 -20.118 1.00 35.62 84 ASP A O 1
ATOM 667 N N . ASP A 1 85 ? -14.232 11.082 -20.304 1.00 37.06 85 ASP A N 1
ATOM 668 C CA . ASP A 1 85 ? -13.950 9.994 -21.260 1.00 37.06 85 ASP A CA 1
ATOM 669 C C . ASP A 1 85 ? -12.710 9.074 -21.186 1.00 37.06 85 ASP A C 1
ATOM 671 O O . ASP A 1 85 ? -12.154 8.623 -22.189 1.00 37.06 85 ASP A O 1
ATOM 675 N N . GLY A 1 86 ? -12.433 8.529 -20.004 1.00 30.92 86 GLY A N 1
ATOM 676 C CA . GLY A 1 86 ? -11.741 7.242 -19.910 1.00 30.92 86 GLY A CA 1
ATOM 677 C C . GLY A 1 86 ? -12.161 6.481 -18.672 1.00 30.92 86 GLY A C 1
ATOM 678 O O . GLY A 1 86 ? -11.735 6.828 -17.579 1.00 30.92 86 GLY A O 1
ATOM 679 N N . VAL A 1 87 ? -12.966 5.423 -18.828 1.00 36.41 87 VAL A N 1
ATOM 680 C CA . VAL A 1 87 ? -13.233 4.458 -17.750 1.00 36.41 87 VAL A CA 1
ATOM 681 C C . VAL A 1 87 ? -11.916 3.765 -17.395 1.00 36.41 87 VAL A C 1
ATOM 683 O O . VAL A 1 87 ? -11.584 2.694 -17.900 1.00 36.41 87 VAL A O 1
ATOM 686 N N . ILE A 1 88 ? -11.133 4.414 -16.544 1.00 37.56 88 ILE A N 1
ATOM 687 C CA . ILE A 1 88 ? -10.145 3.777 -15.700 1.00 37.56 88 ILE A CA 1
ATOM 688 C C . ILE A 1 88 ? -10.919 3.516 -14.426 1.00 37.56 88 ILE A C 1
ATOM 690 O O . ILE A 1 88 ? -11.170 4.431 -13.649 1.00 37.56 88 ILE A O 1
ATOM 694 N N . ASP A 1 89 ? -11.362 2.271 -14.277 1.00 37.94 89 ASP A N 1
ATOM 695 C CA . ASP A 1 89 ? -11.898 1.764 -13.023 1.00 37.94 89 ASP A CA 1
ATOM 696 C C . ASP A 1 89 ? -10.918 2.206 -11.919 1.00 37.94 89 ASP A C 1
ATOM 698 O O . ASP A 1 89 ? -9.748 1.789 -11.956 1.00 37.94 89 ASP A O 1
ATOM 702 N N . PRO A 1 90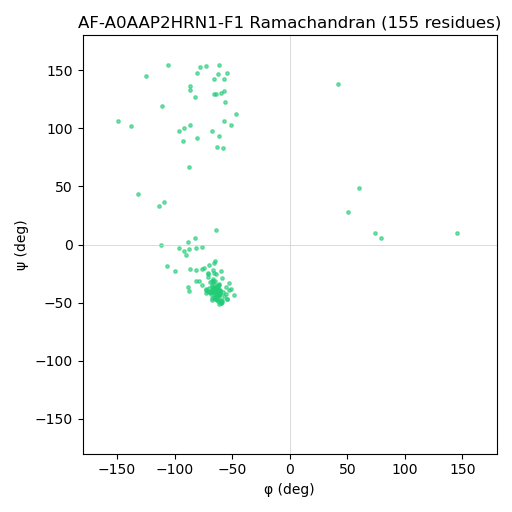 ? -11.302 3.116 -11.001 1.00 40.84 90 PRO A N 1
ATOM 703 C CA . PRO A 1 90 ? -10.438 3.420 -9.878 1.00 40.84 90 PRO A CA 1
ATOM 704 C C . PRO A 1 90 ? -10.203 2.080 -9.181 1.00 40.84 90 PRO A C 1
ATOM 706 O O . PRO A 1 90 ? -11.169 1.337 -8.980 1.00 40.84 90 PRO A O 1
ATOM 709 N N . PRO A 1 91 ? -8.958 1.694 -8.842 1.00 41.12 91 PRO A N 1
ATOM 710 C CA . PRO A 1 91 ? -8.779 0.531 -7.996 1.00 41.12 91 PRO A CA 1
ATOM 711 C C . PRO A 1 91 ? -9.558 0.823 -6.717 1.00 41.12 91 PRO A C 1
ATOM 713 O O . PRO A 1 91 ? -9.167 1.684 -5.929 1.00 41.12 91 PRO A O 1
ATOM 716 N N . ALA A 1 92 ? -10.703 0.155 -6.569 1.00 45.06 92 ALA A N 1
ATOM 717 C CA . ALA A 1 92 ? -11.549 0.231 -5.399 1.00 45.06 92 ALA A CA 1
ATOM 718 C C . ALA A 1 92 ? -10.655 -0.018 -4.180 1.0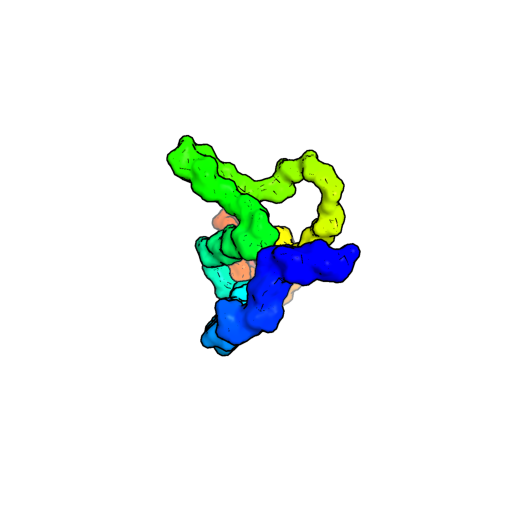0 45.06 92 ALA A C 1
ATOM 720 O O . ALA A 1 92 ? -10.212 -1.145 -3.955 1.00 45.06 92 ALA A O 1
ATOM 721 N N . GLY A 1 93 ? -10.302 1.049 -3.457 1.00 43.94 93 GLY A N 1
ATOM 722 C CA . GLY A 1 93 ? -9.397 0.928 -2.320 1.00 43.94 93 GLY A CA 1
ATOM 723 C C . GLY A 1 93 ? -8.423 2.068 -2.030 1.00 43.94 93 GLY A C 1
ATOM 724 O O . GLY A 1 93 ? -7.585 1.855 -1.165 1.00 43.94 93 GLY A O 1
ATOM 725 N N . LEU A 1 94 ? -8.494 3.250 -2.646 1.00 45.84 94 LEU A N 1
ATOM 726 C CA . LEU A 1 94 ? -7.754 4.427 -2.139 1.00 45.84 94 LEU A CA 1
ATOM 727 C C . LEU A 1 94 ? -8.662 5.555 -1.623 1.00 45.84 94 LEU A C 1
ATOM 729 O O . LEU A 1 94 ? -8.312 6.723 -1.642 1.00 45.84 94 LEU A O 1
ATOM 733 N N . ILE A 1 95 ? -9.810 5.183 -1.061 1.00 47.03 95 ILE A N 1
ATOM 734 C CA . ILE A 1 95 ? -10.387 5.935 0.066 1.00 47.03 95 ILE A CA 1
ATOM 735 C C . ILE A 1 95 ? -9.314 6.032 1.158 1.00 47.03 95 ILE A C 1
ATOM 737 O O . ILE A 1 95 ? -8.517 5.101 1.289 1.00 47.03 95 ILE A O 1
ATOM 741 N N . ASP A 1 96 ? -9.282 7.114 1.943 1.00 47.31 96 ASP A N 1
ATOM 742 C CA . ASP A 1 96 ? -8.498 7.188 3.181 1.00 47.31 96 ASP A CA 1
ATOM 743 C C . ASP A 1 96 ? -8.938 6.054 4.121 1.00 47.31 96 ASP A C 1
ATOM 745 O O . ASP A 1 96 ? -9.783 6.206 5.006 1.00 47.31 96 ASP A O 1
ATOM 749 N N . GLN A 1 97 ? -8.376 4.864 3.891 1.00 50.28 97 GLN A N 1
ATOM 750 C CA . GLN A 1 97 ? -8.728 3.657 4.614 1.00 50.28 97 GLN A CA 1
ATOM 751 C C . GLN A 1 97 ? -8.349 3.804 6.082 1.00 50.28 97 GLN A C 1
ATOM 753 O O . GLN A 1 97 ? -8.817 3.013 6.879 1.00 50.28 97 GLN A O 1
ATOM 758 N N . ARG A 1 98 ? -7.531 4.792 6.474 1.00 50.62 98 ARG A N 1
ATOM 759 C CA . ARG A 1 98 ? -7.098 4.966 7.862 1.00 50.62 98 ARG A CA 1
ATOM 760 C C . ARG A 1 98 ? -8.044 5.826 8.672 1.00 50.62 98 ARG A C 1
ATOM 762 O O . ARG A 1 98 ? -8.217 5.490 9.833 1.00 50.62 98 ARG A O 1
ATOM 769 N N . GLN A 1 99 ? -8.654 6.876 8.119 1.00 49.09 99 GLN A N 1
ATOM 770 C CA . GLN A 1 99 ? -9.761 7.542 8.818 1.00 49.09 99 GLN A CA 1
ATOM 771 C C . GLN A 1 99 ? -10.934 6.580 8.961 1.00 49.09 99 GLN A C 1
ATOM 773 O O . GLN A 1 99 ? -11.385 6.346 10.073 1.00 49.09 99 GLN A O 1
ATOM 778 N N . GLN A 1 100 ? -11.312 5.890 7.881 1.00 50.34 100 GLN A N 1
ATOM 779 C CA . GLN A 1 100 ? -12.389 4.901 7.947 1.00 50.34 100 GLN A CA 1
ATOM 780 C C . GLN A 1 100 ? -12.042 3.695 8.834 1.00 50.34 100 GLN A C 1
ATOM 782 O O . GLN A 1 100 ? -12.913 3.233 9.557 1.00 50.34 100 GLN A O 1
ATOM 787 N N . GLN A 1 101 ? -10.796 3.193 8.851 1.00 52.12 101 GLN A N 1
ATOM 788 C CA . GLN A 1 101 ? -10.394 2.119 9.777 1.00 52.12 101 GLN A CA 1
ATOM 789 C C . GLN A 1 101 ? -10.266 2.610 11.220 1.00 52.12 101 GLN A C 1
ATOM 791 O O . GLN A 1 101 ? -10.673 1.889 12.120 1.00 52.12 101 GLN A O 1
ATOM 796 N N . ARG A 1 102 ? -9.736 3.813 11.478 1.00 50.66 102 ARG A N 1
ATOM 797 C CA . ARG A 1 102 ? -9.669 4.364 12.842 1.00 50.66 102 ARG A CA 1
ATOM 798 C C . ARG A 1 102 ? -11.067 4.609 13.400 1.00 50.66 102 ARG A C 1
ATOM 800 O O . ARG A 1 102 ? -11.344 4.110 14.486 1.00 50.66 102 ARG A O 1
ATOM 807 N N . ASP A 1 103 ? -11.947 5.232 12.620 1.00 49.72 103 ASP A N 1
ATOM 808 C CA . ASP A 1 103 ? -13.354 5.454 12.980 1.00 49.72 103 ASP A CA 1
ATOM 809 C C . ASP A 1 103 ? -14.147 4.136 13.093 1.00 49.72 103 ASP A C 1
ATOM 811 O O . ASP A 1 103 ? -15.118 4.067 13.837 1.00 49.72 103 ASP A O 1
ATOM 815 N N . MET A 1 104 ? -13.717 3.063 12.415 1.00 50.50 104 MET A N 1
ATOM 816 C CA . MET A 1 104 ? -14.273 1.705 12.561 1.00 50.50 104 MET A CA 1
ATOM 817 C C . MET A 1 104 ? -13.740 0.922 13.772 1.00 50.50 104 MET A C 1
ATOM 819 O O . MET A 1 104 ? -14.354 -0.070 14.161 1.00 50.50 104 MET A O 1
ATOM 823 N N . THR A 1 105 ? -12.567 1.275 14.309 1.00 56.44 105 THR A N 1
ATOM 824 C CA . THR A 1 105 ? -11.872 0.480 15.350 1.00 56.44 105 THR A CA 1
ATOM 825 C C . THR A 1 105 ? -11.935 1.094 16.742 1.00 56.44 105 THR A C 1
ATOM 827 O O . THR A 1 105 ? -11.710 0.379 17.717 1.00 56.44 105 THR A O 1
ATOM 830 N N . LEU A 1 106 ? -12.237 2.389 16.850 1.00 60.16 106 LEU A N 1
ATOM 831 C CA . LEU A 1 106 ? -12.461 3.039 18.134 1.00 60.16 106 LEU A CA 1
ATOM 832 C C . LEU A 1 106 ? -13.901 2.769 18.586 1.00 60.16 106 LEU A C 1
ATOM 834 O O . LEU A 1 106 ? -14.834 3.041 17.826 1.00 60.16 106 LEU A O 1
ATOM 838 N N . PRO A 1 107 ? -14.110 2.246 19.806 1.00 71.50 107 PRO A N 1
ATOM 839 C CA . PRO A 1 107 ? -15.441 2.162 20.379 1.00 71.50 107 PRO A CA 1
ATOM 840 C C . PRO A 1 107 ? -16.073 3.555 20.400 1.00 71.50 107 PRO A C 1
ATOM 842 O O . PRO A 1 107 ? -15.515 4.498 20.964 1.00 71.50 107 PRO A O 1
ATOM 845 N N . SER A 1 108 ? -17.232 3.693 19.760 1.00 84.25 108 SER A N 1
ATOM 846 C CA . SER A 1 108 ? -17.996 4.937 19.811 1.00 84.25 108 SER A CA 1
ATOM 847 C C . SER A 1 108 ? -18.410 5.231 21.256 1.00 84.25 108 SER A C 1
ATOM 849 O O . SER A 1 108 ? -18.700 4.309 22.022 1.00 84.25 108 SER A O 1
ATOM 851 N N . TYR A 1 109 ? -18.484 6.513 21.624 1.00 86.44 109 TYR A N 1
ATOM 852 C CA . TYR A 1 109 ? -18.961 6.952 22.940 1.00 86.44 109 TYR A CA 1
ATOM 853 C C . TYR A 1 109 ? -20.288 6.284 23.337 1.00 86.44 109 TYR A C 1
ATOM 855 O O . TYR A 1 109 ? -20.436 5.817 24.468 1.00 86.44 109 TYR A O 1
ATOM 863 N N . ASP A 1 110 ? -21.231 6.188 22.395 1.00 88.94 110 ASP A N 1
ATOM 864 C CA . ASP A 1 110 ? -22.547 5.592 22.643 1.00 88.94 110 ASP A CA 1
ATOM 865 C C . ASP A 1 110 ? -22.460 4.082 22.918 1.00 88.94 110 ASP A C 1
ATOM 867 O O . ASP A 1 110 ? -23.196 3.557 23.758 1.00 88.94 110 ASP A O 1
ATOM 871 N N . ASP A 1 111 ? -21.533 3.382 22.258 1.00 89.75 111 ASP A N 1
ATOM 872 C CA . ASP A 1 111 ? -21.306 1.951 22.468 1.00 89.75 111 ASP A CA 1
ATOM 873 C C . ASP A 1 111 ? -20.743 1.704 23.876 1.00 89.75 111 ASP A C 1
ATOM 875 O O . ASP A 1 111 ? -21.302 0.921 24.647 1.00 89.75 111 ASP A O 1
ATOM 879 N N . LEU A 1 112 ? -19.726 2.473 24.277 1.00 89.06 112 LEU A N 1
ATOM 880 C CA . LEU A 1 112 ? -19.138 2.398 25.618 1.00 89.06 112 LEU A CA 1
ATOM 881 C C . LEU A 1 112 ? -20.143 2.748 26.720 1.00 89.06 112 LEU A C 1
ATOM 883 O O . LEU A 1 112 ? -20.205 2.058 27.739 1.00 89.06 112 LEU A O 1
ATOM 887 N N . LEU A 1 113 ? -20.985 3.764 26.513 1.00 91.56 113 LEU A N 1
ATOM 888 C CA . LEU A 1 113 ? -22.052 4.106 27.452 1.00 91.56 113 LEU A CA 1
ATOM 889 C C . LEU A 1 113 ? -23.047 2.947 27.617 1.00 91.56 113 LEU A C 1
ATOM 891 O O . LEU A 1 113 ? -23.449 2.625 28.739 1.00 91.56 113 LEU A O 1
ATOM 895 N N . SER A 1 114 ? -23.420 2.289 26.516 1.00 91.12 114 SER A N 1
ATOM 896 C CA . SER A 1 114 ? -24.315 1.131 26.549 1.00 91.12 114 SER A CA 1
ATOM 897 C C . SER A 1 114 ? -23.687 -0.068 27.273 1.00 91.12 114 SER A C 1
ATOM 899 O O . SER A 1 114 ? -24.369 -0.768 28.028 1.00 91.12 114 SER A O 1
ATOM 901 N N . GLN A 1 115 ? -22.379 -0.278 27.105 1.00 90.00 115 GLN A N 1
ATOM 902 C CA . GLN A 1 115 ? -21.630 -1.332 27.786 1.00 90.00 115 GLN A CA 1
ATOM 903 C C . GLN A 1 115 ? -21.538 -1.062 29.291 1.00 90.00 115 GLN A C 1
ATOM 905 O O . GLN A 1 115 ? -21.771 -1.979 30.078 1.00 90.00 115 GLN A O 1
ATOM 910 N N . ILE A 1 116 ? -21.314 0.193 29.699 1.00 92.38 116 ILE A N 1
ATOM 911 C CA . ILE A 1 116 ? -21.360 0.619 31.107 1.00 92.38 116 ILE A CA 1
ATOM 912 C C . ILE A 1 116 ? -22.740 0.338 31.711 1.00 92.38 116 ILE A C 1
ATOM 914 O O . ILE A 1 116 ? -22.836 -0.292 32.761 1.00 92.38 116 ILE A O 1
ATOM 918 N N . GLN A 1 117 ? -23.826 0.738 31.044 1.00 91.06 117 GLN A N 1
ATOM 919 C CA . GLN A 1 117 ? -25.188 0.548 31.565 1.00 91.06 117 GLN A CA 1
ATOM 920 C C . GLN A 1 117 ? -25.567 -0.932 31.729 1.00 91.06 117 GLN A C 1
ATOM 922 O O . GLN A 1 117 ? -26.264 -1.293 32.680 1.00 91.06 117 GLN A O 1
ATOM 927 N N . ASN A 1 118 ? -25.094 -1.793 30.823 1.00 90.69 118 ASN A N 1
ATOM 928 C CA . ASN A 1 118 ? -25.398 -3.225 30.820 1.00 90.69 118 ASN A CA 1
ATOM 929 C C . ASN A 1 118 ? -24.380 -4.085 31.591 1.00 90.69 118 ASN A C 1
ATOM 931 O O . ASN A 1 118 ? -24.608 -5.290 31.745 1.00 90.69 118 ASN A O 1
ATOM 935 N N . ALA A 1 119 ? -23.282 -3.504 32.087 1.00 88.38 119 ALA A N 1
ATOM 936 C CA . ALA A 1 119 ? -22.257 -4.227 32.834 1.00 88.38 119 ALA A CA 1
ATOM 937 C C . ALA A 1 119 ? -22.854 -4.874 34.093 1.00 88.38 119 ALA A C 1
ATOM 939 O O . ALA A 1 119 ? -23.577 -4.229 34.860 1.00 88.38 119 ALA A O 1
ATOM 940 N N . LYS A 1 120 ? -22.572 -6.165 34.288 1.00 87.44 120 LYS A N 1
ATOM 941 C CA . LYS A 1 120 ? -23.065 -6.964 35.424 1.00 87.44 120 LYS A CA 1
ATOM 942 C C . LYS A 1 120 ? -22.028 -7.124 36.531 1.00 87.44 120 LYS A C 1
ATOM 944 O O . LYS A 1 120 ? -22.415 -7.332 37.672 1.00 87.44 120 LYS A O 1
ATOM 949 N N . ASP A 1 121 ? -20.753 -6.979 36.180 1.00 88.50 121 ASP A N 1
ATOM 950 C CA . ASP A 1 121 ? -19.612 -7.212 37.057 1.00 88.50 121 ASP A CA 1
ATOM 951 C C . ASP A 1 121 ? -18.720 -5.964 37.105 1.00 88.50 121 ASP A C 1
ATOM 953 O O . ASP A 1 121 ? -18.554 -5.267 36.098 1.00 88.50 121 ASP A O 1
ATOM 957 N N . GLU A 1 122 ? -18.117 -5.698 38.267 1.00 88.44 122 GLU A N 1
ATOM 958 C CA . GLU A 1 122 ? -17.219 -4.551 38.478 1.00 88.44 122 GLU A CA 1
ATOM 959 C C . GLU A 1 122 ? -15.975 -4.616 37.575 1.00 88.44 122 GLU A C 1
ATOM 961 O O . GLU A 1 122 ? -15.525 -3.596 37.057 1.00 88.44 122 GLU A O 1
ATOM 966 N N . GLU A 1 123 ? -15.458 -5.818 37.307 1.00 87.19 123 GLU A N 1
ATOM 967 C CA . GLU A 1 123 ? -14.292 -6.002 36.435 1.00 87.19 123 GLU A CA 1
ATOM 968 C C . GLU A 1 123 ? -14.575 -5.586 34.985 1.00 87.19 123 GLU A C 1
ATOM 970 O O . GLU A 1 123 ? -13.739 -4.950 34.343 1.00 87.19 123 GLU A O 1
ATOM 975 N N . VAL A 1 124 ? -15.776 -5.888 34.475 1.00 88.56 124 VAL A N 1
ATOM 976 C CA . VAL A 1 124 ? -16.202 -5.482 33.125 1.00 88.56 124 VAL A CA 1
ATOM 977 C C . VAL A 1 124 ? -16.356 -3.968 33.062 1.00 88.56 124 VAL A C 1
ATOM 979 O O . VAL A 1 124 ? -15.926 -3.337 32.100 1.00 88.56 124 VAL A O 1
ATOM 982 N N . LEU A 1 125 ? -16.922 -3.375 34.110 1.00 87.88 125 LEU A N 1
ATOM 983 C CA . LEU A 1 125 ? -17.100 -1.935 34.216 1.00 87.88 125 LEU A CA 1
ATOM 984 C C . LEU A 1 125 ? -15.746 -1.190 34.187 1.00 87.88 125 LEU A C 1
ATOM 986 O O . LEU A 1 125 ? -15.607 -0.191 33.479 1.00 87.88 125 LEU A O 1
ATOM 990 N N . ALA A 1 126 ? -14.734 -1.703 34.897 1.00 90.44 126 ALA A N 1
ATOM 991 C CA . ALA A 1 126 ? -13.376 -1.151 34.892 1.00 90.44 126 ALA A CA 1
ATOM 992 C C . ALA A 1 126 ? -12.670 -1.321 33.535 1.00 90.44 126 ALA A C 1
ATOM 994 O O . ALA A 1 126 ? -11.999 -0.398 33.075 1.00 90.44 126 ALA A O 1
ATOM 995 N N . LEU A 1 127 ? -12.860 -2.466 32.870 1.00 90.56 127 LEU A N 1
ATOM 996 C CA . LEU A 1 127 ? -12.306 -2.729 31.539 1.00 90.56 127 LEU A CA 1
ATOM 997 C C . LEU A 1 127 ? -12.863 -1.765 30.478 1.00 90.56 127 LEU A C 1
ATOM 999 O O . LEU A 1 127 ? -12.112 -1.261 29.644 1.00 90.56 127 LEU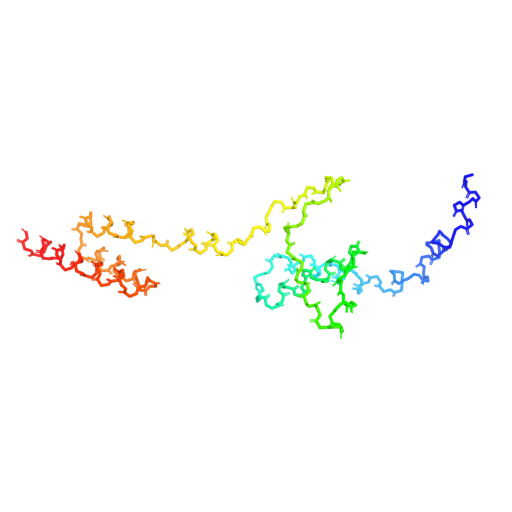 A O 1
ATOM 1003 N N . VAL A 1 128 ? -14.168 -1.479 30.522 1.00 89.75 128 VAL A N 1
ATOM 1004 C CA . VAL A 1 128 ? -14.818 -0.553 29.581 1.00 89.75 128 VAL A CA 1
ATOM 1005 C C . VAL A 1 128 ? -14.288 0.872 29.767 1.00 89.75 128 VAL A C 1
ATOM 1007 O O . VAL A 1 128 ? -13.967 1.536 28.782 1.00 89.75 128 VAL A O 1
ATOM 1010 N N . LEU A 1 129 ? -14.101 1.326 31.011 1.00 89.12 129 LEU A N 1
ATOM 1011 C CA . LEU A 1 129 ? -13.509 2.641 31.280 1.00 89.12 129 LEU A CA 1
ATOM 1012 C C .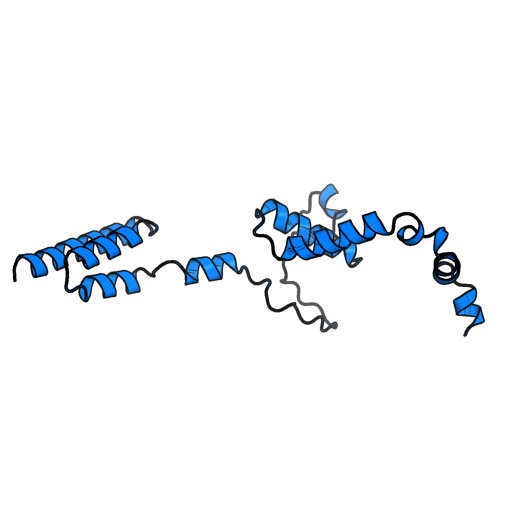 LEU A 1 129 ? -12.039 2.722 30.826 1.00 89.12 129 LEU A C 1
ATOM 1014 O O . LEU A 1 129 ? -11.605 3.763 30.338 1.00 89.12 129 LEU A O 1
ATOM 1018 N N . ASP A 1 130 ? -11.282 1.626 30.925 1.00 89.25 130 ASP A N 1
ATOM 1019 C CA . ASP A 1 130 ? -9.898 1.564 30.441 1.00 89.25 130 ASP A CA 1
ATOM 1020 C C . ASP A 1 130 ? -9.801 1.749 28.920 1.00 89.25 130 ASP A C 1
ATOM 1022 O O . ASP A 1 130 ? -8.917 2.449 28.426 1.00 89.25 130 ASP A O 1
ATOM 1026 N N . SER A 1 131 ? -10.760 1.188 28.178 1.00 88.19 131 SER A N 1
ATOM 1027 C CA . SER A 1 131 ? -10.852 1.348 26.722 1.00 88.19 131 SER A CA 1
ATOM 1028 C C . SER A 1 131 ? -11.256 2.761 26.276 1.00 88.19 131 SER A C 1
ATOM 1030 O O . SER A 1 131 ? -11.010 3.142 25.135 1.00 88.19 131 SER A O 1
ATOM 1032 N N . ALA A 1 132 ? -11.824 3.567 27.180 1.00 87.56 132 ALA A N 1
ATOM 1033 C CA . ALA A 1 132 ? -12.285 4.926 26.907 1.00 87.56 132 ALA A CA 1
ATOM 1034 C C . ALA A 1 132 ? -11.164 5.989 26.934 1.00 87.56 132 ALA A C 1
ATOM 1036 O O . ALA A 1 132 ? -11.437 7.159 26.677 1.00 87.56 132 ALA A O 1
ATOM 1037 N N . ARG A 1 133 ? -9.909 5.621 27.245 1.00 83.50 133 ARG A N 1
ATOM 1038 C CA . ARG A 1 133 ? -8.775 6.561 27.412 1.00 83.50 133 ARG A CA 1
ATOM 1039 C C . ARG A 1 133 ? -8.472 7.421 26.184 1.00 83.50 133 ARG A C 1
ATOM 1041 O O . ARG A 1 133 ? -7.958 8.525 26.342 1.00 83.50 133 ARG A O 1
ATOM 1048 N N . ASP A 1 134 ? -8.772 6.912 24.994 1.00 83.00 134 ASP A N 1
ATOM 1049 C CA . ASP A 1 134 ? -8.476 7.583 23.725 1.00 83.00 134 ASP A CA 1
ATOM 1050 C C . ASP A 1 134 ? -9.593 8.549 23.277 1.00 83.00 134 ASP A C 1
ATOM 1052 O O . ASP A 1 134 ? -9.441 9.249 22.273 1.00 83.00 134 ASP A O 1
ATOM 1056 N N . LEU A 1 135 ? -10.710 8.616 24.014 1.00 82.69 135 LEU A N 1
ATOM 1057 C CA . LEU A 1 135 ? -11.808 9.542 23.731 1.00 82.69 135 LEU A CA 1
ATOM 1058 C C . LEU A 1 135 ? -11.446 10.993 24.088 1.00 82.69 135 LEU A C 1
ATOM 1060 O O . LEU A 1 135 ? -10.649 11.249 24.997 1.00 82.69 135 LEU A O 1
ATOM 1064 N N . PRO A 1 136 ? -12.076 11.985 23.431 1.00 88.19 136 PRO A N 1
ATOM 1065 C CA . PRO A 1 136 ? -11.932 13.379 23.825 1.00 88.19 136 PRO A CA 1
ATOM 1066 C C . PRO A 1 136 ? -12.348 13.589 25.291 1.00 88.19 136 PRO A C 1
ATOM 1068 O O . PRO A 1 136 ? -13.339 13.036 25.770 1.00 88.19 136 PRO A O 1
ATOM 1071 N N . GLN A 1 137 ? -11.621 14.457 26.004 1.00 85.06 137 GLN A N 1
ATOM 1072 C CA . GLN A 1 137 ? -11.783 14.678 27.452 1.00 85.06 137 GLN A CA 1
ATOM 1073 C C . GLN A 1 137 ? -13.231 14.991 27.874 1.00 85.06 137 GLN A C 1
ATOM 1075 O O . GLN A 1 137 ? -13.664 14.620 28.963 1.00 85.06 137 GLN A O 1
ATOM 1080 N N . THR A 1 138 ? -13.997 15.670 27.018 1.00 89.12 138 THR A N 1
ATOM 1081 C CA . THR A 1 138 ? -15.404 16.018 27.268 1.00 89.12 138 THR A CA 1
ATOM 1082 C C . THR A 1 138 ? -16.334 14.810 27.319 1.00 89.12 138 THR A C 1
ATOM 1084 O O . THR A 1 138 ? -17.364 14.861 27.988 1.00 89.12 138 THR A O 1
ATOM 1087 N N . GLU A 1 139 ? -16.006 13.751 26.585 1.00 88.25 139 GLU A N 1
ATOM 1088 C CA . GLU A 1 139 ? -16.765 12.502 26.533 1.00 88.25 139 GLU A CA 1
ATOM 1089 C C . GLU A 1 139 ? -16.314 11.552 27.640 1.00 88.25 139 GLU A C 1
ATOM 1091 O O . GLU A 1 139 ? -17.152 10.981 28.337 1.00 88.25 139 GLU A O 1
ATOM 1096 N N . TYR A 1 140 ? -15.005 11.489 27.891 1.00 89.12 140 TYR A N 1
ATOM 1097 C CA . TYR A 1 140 ? -14.429 10.700 28.977 1.00 89.12 140 TYR A CA 1
ATOM 1098 C C . TYR A 1 140 ? -15.041 11.040 30.348 1.00 89.12 140 TYR A C 1
ATOM 1100 O O . TYR A 1 140 ? -15.468 10.146 31.071 1.00 89.12 140 TYR A O 1
ATOM 1108 N N . VAL A 1 141 ? -15.177 12.331 30.683 1.00 91.44 141 VAL A N 1
ATOM 1109 C CA . VAL A 1 141 ? -15.755 12.770 31.972 1.00 91.44 141 VAL A CA 1
ATOM 1110 C C . VAL A 1 141 ? -17.209 12.308 32.144 1.00 91.44 141 VAL A C 1
ATOM 1112 O O . VAL A 1 141 ? -17.634 11.984 33.251 1.00 91.44 141 VAL A O 1
ATOM 1115 N N . LYS A 1 142 ? -17.985 12.241 31.054 1.00 91.50 142 LYS A N 1
ATOM 1116 C CA . LYS A 1 142 ? -19.372 11.751 31.104 1.00 91.50 142 LYS A CA 1
ATOM 1117 C C . LYS A 1 142 ? -19.426 10.241 31.333 1.00 91.50 142 LYS A C 1
ATOM 1119 O O . LYS A 1 142 ? -20.266 9.779 32.103 1.00 91.50 142 LYS A O 1
ATOM 1124 N N . LEU A 1 143 ? -18.529 9.482 30.697 1.00 91.31 143 LEU A N 1
ATOM 1125 C CA . LEU A 1 143 ? -18.402 8.039 30.927 1.00 91.31 143 LEU A CA 1
ATOM 1126 C C . LEU A 1 143 ? -17.928 7.738 32.349 1.00 91.31 143 LEU A C 1
ATOM 1128 O O . LEU A 1 143 ? -18.436 6.810 32.967 1.00 91.31 143 LEU A O 1
ATOM 1132 N N . GLU A 1 144 ? -17.014 8.541 32.894 1.00 92.06 144 GLU A N 1
ATOM 1133 C CA . GLU A 1 144 ? -16.558 8.416 34.279 1.00 92.06 144 GLU A CA 1
ATOM 1134 C C . GLU A 1 144 ? -17.708 8.624 35.275 1.00 92.06 144 GLU A C 1
ATOM 1136 O O . GLU A 1 144 ? -17.849 7.856 36.225 1.00 92.06 144 GLU A O 1
ATOM 1141 N N . GLN A 1 145 ? -18.581 9.606 35.033 1.00 93.50 145 GLN A N 1
ATOM 1142 C CA . GLN A 1 145 ? -19.779 9.793 35.850 1.00 93.50 145 GLN A CA 1
ATOM 1143 C C . GLN A 1 145 ? -20.717 8.576 35.765 1.00 93.50 145 GLN A C 1
ATOM 1145 O O . GLN A 1 145 ? -21.106 8.029 36.795 1.00 93.50 145 GLN A O 1
ATOM 1150 N N . ALA A 1 146 ? -21.011 8.093 34.552 1.00 92.38 146 ALA A N 1
ATOM 1151 C CA . ALA A 1 146 ? -21.846 6.906 34.349 1.00 92.38 146 ALA A CA 1
ATOM 1152 C C . ALA A 1 146 ? -21.242 5.633 34.978 1.00 92.38 146 ALA A C 1
ATOM 1154 O O . ALA A 1 146 ? -21.972 4.778 35.484 1.00 92.38 146 ALA A O 1
ATOM 1155 N N . TYR A 1 147 ? -19.911 5.513 34.971 1.00 93.00 147 TYR A N 1
ATOM 1156 C CA . TYR A 1 147 ? -19.170 4.450 35.644 1.00 93.00 147 TYR A CA 1
ATOM 1157 C C . TYR A 1 147 ? -19.420 4.474 37.154 1.00 93.00 147 TYR A C 1
ATOM 1159 O O . TYR A 1 147 ? -19.739 3.434 37.730 1.00 93.00 147 TYR A O 1
ATOM 1167 N N . GLN A 1 148 ? -19.308 5.640 37.799 1.00 92.81 148 GLN A N 1
ATOM 1168 C CA . GLN A 1 148 ? -19.526 5.744 39.245 1.00 92.81 148 GLN A CA 1
ATOM 1169 C C . GLN A 1 148 ? -20.967 5.388 39.610 1.00 92.81 148 GLN A C 1
ATOM 1171 O O . GLN A 1 148 ? -21.171 4.545 40.483 1.00 92.81 148 GLN A O 1
ATOM 1176 N N . ASP A 1 149 ? -21.940 5.930 38.874 1.00 93.00 149 ASP A N 1
ATOM 1177 C CA . ASP A 1 149 ? -23.362 5.641 39.077 1.00 93.00 149 ASP A CA 1
ATOM 1178 C C . ASP A 1 149 ? -23.644 4.131 38.967 1.00 93.00 149 ASP A C 1
ATOM 1180 O O . ASP A 1 149 ? -24.337 3.544 39.802 1.00 93.00 149 ASP A O 1
ATOM 1184 N N . ARG A 1 150 ? -23.072 3.455 37.958 1.00 91.00 150 ARG A N 1
ATOM 1185 C CA . ARG A 1 150 ? -23.246 2.006 37.791 1.00 91.00 150 ARG A CA 1
ATOM 1186 C C . ARG A 1 150 ? -22.534 1.206 38.877 1.00 91.00 150 ARG A C 1
ATOM 1188 O O . ARG A 1 150 ? -23.092 0.218 39.354 1.00 91.00 150 ARG A O 1
ATOM 1195 N N . ARG A 1 151 ? -21.323 1.610 39.267 1.00 91.94 151 ARG A N 1
ATOM 1196 C CA . ARG A 1 151 ? -20.546 0.942 40.318 1.00 91.94 151 ARG A CA 1
ATOM 1197 C C . ARG A 1 151 ? -21.277 0.987 41.655 1.00 91.94 151 ARG A C 1
ATOM 1199 O O . ARG A 1 151 ? -21.321 -0.024 42.348 1.00 91.94 151 ARG A O 1
ATOM 1206 N N . GLU A 1 152 ? -21.883 2.121 41.996 1.00 90.81 152 GLU A N 1
ATOM 1207 C CA . GLU A 1 152 ? -22.701 2.255 43.206 1.00 90.81 152 GLU A CA 1
ATOM 1208 C C . GLU A 1 152 ? -23.903 1.309 43.194 1.00 90.81 152 GLU A C 1
ATOM 1210 O O . GLU A 1 152 ? -24.197 0.687 44.210 1.00 90.81 152 GLU A O 1
ATOM 1215 N N . VAL A 1 153 ? -24.557 1.126 42.043 1.00 89.50 153 VAL A N 1
ATOM 1216 C CA . VAL A 1 153 ? -25.657 0.157 41.903 1.00 89.50 153 VAL A CA 1
ATOM 1217 C C . VAL A 1 153 ? -25.175 -1.286 42.075 1.00 89.50 153 VAL A C 1
ATOM 1219 O O . VAL A 1 153 ? -25.897 -2.090 42.653 1.00 89.50 153 VAL A O 1
ATOM 1222 N N . LEU A 1 154 ? -23.979 -1.627 41.588 1.00 86.94 154 LEU A N 1
ATOM 1223 C CA . LEU A 1 154 ? -23.426 -2.983 41.704 1.00 86.94 154 LEU A CA 1
ATOM 1224 C C . LEU A 1 154 ? -22.896 -3.304 43.109 1.00 86.94 154 LEU A C 1
ATOM 1226 O O . LEU A 1 154 ? -23.004 -4.444 43.541 1.00 86.94 154 LEU A O 1
ATOM 1230 N N . LEU A 1 155 ? -22.331 -2.321 43.817 1.00 85.12 155 LEU A N 1
ATOM 1231 C CA . LEU A 1 155 ? -21.834 -2.485 45.190 1.00 85.12 155 LEU A CA 1
ATOM 1232 C C . LEU A 1 155 ? -22.919 -2.261 46.256 1.00 85.12 155 LEU A C 1
ATOM 1234 O O . LEU A 1 155 ? -22.756 -2.685 47.399 1.00 85.12 155 LEU A O 1
ATOM 1238 N N . GLY A 1 156 ? -23.992 -1.551 45.902 1.00 74.56 156 GLY A N 1
ATOM 1239 C CA . GLY A 1 156 ? -25.115 -1.220 46.778 1.00 74.56 156 GLY A CA 1
ATOM 1240 C C . GLY A 1 156 ? -26.322 -2.160 46.675 1.00 74.56 156 GLY A C 1
ATOM 1241 O O . GLY A 1 156 ? -27.279 -1.960 47.426 1.00 74.56 156 GLY A O 1
ATOM 1242 N N . ALA A 1 157 ? -26.295 -3.145 45.770 1.00 55.47 157 ALA A N 1
ATOM 1243 C CA . ALA A 1 157 ? -27.307 -4.198 45.607 1.00 55.47 157 ALA A CA 1
ATOM 1244 C C . ALA A 1 157 ? -26.816 -5.539 46.171 1.00 55.47 157 ALA A C 1
ATOM 1246 O O . ALA A 1 157 ? -27.664 -6.271 46.733 1.00 55.47 157 ALA A O 1
#

Radius of gyration: 28.42 Å; Cα contacts (8 Å, |Δi|>4): 65; chains: 1; bounding box: 49×38×90 Å

InterPro domains:
  IPR018330 RecT family [PF03837] (12-57)

Solvent-accessible surface area (backbone atoms only — not comparable to full-atom values): 9787 Å² total; per-residue (Å²): 109,68,66,61,51,64,68,32,68,68,50,52,52,61,69,44,43,70,79,30,69,61,52,71,36,46,67,62,54,48,51,52,53,54,49,63,59,51,58,76,76,48,97,67,57,72,74,58,51,56,52,51,52,51,50,50,36,49,73,71,73,42,83,73,61,68,72,42,50,77,76,69,51,78,77,74,93,61,96,82,70,93,80,85,93,71,94,68,77,70,74,89,76,76,64,69,59,61,62,57,45,48,70,69,67,51,82,49,70,70,56,53,51,52,50,46,73,67,45,88,47,72,68,56,41,52,52,55,58,60,70,41,71,82,49,60,70,80,55,38,56,54,49,53,52,53,45,52,58,45,49,49,54,67,77,73,105

Foldseek 3Di:
DVVVQCPDPVNVCVVPLCPDPCNVPVPVVVVVVVVLVVVVVDPDDPVVVLVSVLVVCVVVVHDSVVVVVVVVPDDDPDVPDDDDDDPPPDPPPPDPVPVVVVVVPQQDLVNLLVQLVPDQDLVSLVVSLVSCVPPDPVSNVVSVVSSVVSVCVNVVD